Protein AF-W7TNI8-F1 (afdb_monomer_lite)

Secondary structure (DSSP, 8-state):
---HHHHHHHHHHHH--GGGSPPPPTTSPPPPPHHHHHHHH-HHHHHHHHHHHHHHHHHHHHHHHTTTT-TT--HHHHHHHTTGGGTS--TT--HHHHHHHHHHHHHHHTHHHHHHHHHHHHHHHHHHHHHHTT-PPP-

Structure (mmCIF, N/CA/C/O backbone):
data_AF-W7TNI8-F1
#
_entry.id   AF-W7TNI8-F1
#
loop_
_atom_site.group_PDB
_atom_site.id
_atom_site.type_symbol
_atom_site.label_atom_id
_atom_site.label_alt_id
_atom_site.label_comp_id
_atom_site.label_asym_id
_atom_site.label_entity_id
_atom_site.label_seq_id
_atom_site.pdbx_PDB_ins_code
_atom_site.Cartn_x
_atom_site.Cartn_y
_atom_site.Cartn_z
_atom_site.occupancy
_atom_site.B_iso_or_equiv
_atom_site.auth_seq_id
_atom_site.auth_comp_id
_atom_site.auth_asym_id
_atom_site.auth_atom_id
_atom_site.pdbx_PDB_model_num
ATOM 1 N N . SER A 1 1 ? 28.052 -15.124 24.875 1.00 54.53 1 SER A N 1
ATOM 2 C CA . SER A 1 1 ? 27.961 -13.741 24.370 1.00 54.53 1 SER A CA 1
ATOM 3 C C . SER A 1 1 ? 26.579 -13.492 23.803 1.00 54.53 1 SER A C 1
ATOM 5 O O . SER A 1 1 ? 26.102 -14.374 23.095 1.00 54.53 1 SER A O 1
ATOM 7 N N . PRO A 1 2 ? 25.911 -12.368 24.119 1.00 50.81 2 PRO A N 1
ATOM 8 C CA . PRO A 1 2 ? 24.646 -12.020 23.479 1.00 50.81 2 PRO A CA 1
ATOM 9 C C . PRO A 1 2 ? 24.870 -11.819 21.975 1.00 50.81 2 PRO A C 1
ATOM 11 O O . PRO A 1 2 ? 25.949 -11.396 21.558 1.00 50.81 2 PRO A O 1
ATOM 14 N N . ALA A 1 3 ? 23.874 -12.171 21.164 1.00 52.03 3 ALA A N 1
ATOM 15 C CA . ALA A 1 3 ? 23.958 -12.051 19.714 1.00 52.03 3 ALA A CA 1
ATOM 16 C C . ALA A 1 3 ? 24.190 -10.581 19.297 1.00 52.03 3 ALA A C 1
ATOM 18 O O . ALA A 1 3 ? 23.605 -9.679 19.906 1.00 52.03 3 ALA A O 1
ATOM 19 N N . PRO A 1 4 ? 25.001 -10.317 18.256 1.00 61.12 4 PRO A N 1
ATOM 20 C CA . PRO A 1 4 ? 25.356 -8.961 17.818 1.00 61.12 4 PRO A CA 1
ATOM 21 C C . PRO A 1 4 ? 24.143 -8.080 17.471 1.00 61.12 4 PRO A C 1
ATOM 23 O O . PRO A 1 4 ? 24.220 -6.858 17.580 1.00 61.12 4 PRO A O 1
ATOM 26 N N . SER A 1 5 ? 22.995 -8.679 17.136 1.00 60.06 5 SER A N 1
ATOM 27 C CA . SER A 1 5 ? 21.738 -7.969 16.876 1.00 60.06 5 SER A CA 1
ATOM 28 C C . SER A 1 5 ? 21.208 -7.185 18.082 1.00 60.06 5 SER A C 1
ATOM 30 O O . SER A 1 5 ? 20.688 -6.090 17.897 1.00 60.06 5 SER A O 1
ATOM 32 N N . PHE A 1 6 ? 21.382 -7.682 19.312 1.00 58.62 6 PHE A N 1
ATOM 33 C CA . PHE A 1 6 ? 20.871 -7.016 20.519 1.00 58.62 6 PHE A CA 1
ATOM 34 C C . PHE A 1 6 ? 21.622 -5.711 20.834 1.00 58.62 6 PHE A C 1
ATOM 36 O O . PHE A 1 6 ? 21.031 -4.747 21.320 1.00 58.62 6 PHE A O 1
ATOM 43 N N . GLN A 1 7 ? 22.920 -5.650 20.521 1.00 68.44 7 GLN A N 1
ATOM 44 C CA . GLN A 1 7 ? 23.739 -4.460 20.774 1.00 68.44 7 GLN A CA 1
ATOM 45 C C . GLN A 1 7 ? 23.429 -3.314 19.802 1.00 68.44 7 GLN A C 1
ATOM 47 O O . GLN A 1 7 ? 23.424 -2.154 20.211 1.00 68.44 7 GLN A O 1
ATOM 52 N N . VAL A 1 8 ? 23.109 -3.626 18.541 1.00 70.69 8 VAL A N 1
ATOM 53 C CA . VAL A 1 8 ? 22.769 -2.615 17.525 1.00 70.69 8 VAL A CA 1
ATOM 54 C C . VAL A 1 8 ? 21.447 -1.921 17.854 1.00 70.69 8 VAL A C 1
ATOM 56 O O . VAL A 1 8 ? 21.368 -0.697 17.774 1.00 70.69 8 VAL A O 1
ATOM 59 N N . THR A 1 9 ? 20.420 -2.667 18.273 1.00 76.81 9 THR A N 1
ATOM 60 C CA . THR A 1 9 ? 19.109 -2.086 18.614 1.00 76.81 9 THR A CA 1
ATOM 61 C C . THR A 1 9 ? 19.199 -1.173 19.837 1.00 76.81 9 THR A C 1
ATOM 63 O O . THR A 1 9 ? 18.697 -0.052 19.806 1.00 76.81 9 THR A O 1
ATOM 66 N N . ALA A 1 10 ? 19.912 -1.609 20.882 1.00 78.94 10 ALA A N 1
ATOM 67 C CA . ALA A 1 10 ? 20.109 -0.817 22.094 1.00 78.94 10 ALA A CA 1
ATOM 68 C C . ALA A 1 10 ? 20.908 0.473 21.831 1.00 78.94 10 ALA A C 1
ATOM 70 O O . ALA A 1 10 ? 20.557 1.538 22.342 1.00 78.94 10 ALA A O 1
ATOM 71 N N . TRP A 1 11 ? 21.955 0.397 21.000 1.00 85.31 11 TRP A N 1
ATOM 72 C CA . TRP A 1 11 ? 22.723 1.572 20.589 1.00 85.31 11 TRP A CA 1
ATOM 73 C C . TRP A 1 11 ? 21.872 2.548 19.767 1.00 85.31 11 TRP A C 1
ATOM 75 O O . TRP A 1 11 ? 21.873 3.750 20.046 1.00 85.31 11 TRP A O 1
ATOM 85 N N . TRP A 1 12 ? 21.103 2.037 18.800 1.00 80.50 12 TRP A N 1
ATOM 86 C CA . TRP A 1 12 ? 20.220 2.841 17.953 1.00 80.50 12 TRP A CA 1
ATOM 87 C C . TRP A 1 12 ? 19.155 3.582 18.765 1.00 80.50 12 TRP A C 1
ATOM 89 O O . TRP A 1 12 ? 18.934 4.773 18.553 1.00 80.50 12 TRP A O 1
ATOM 99 N N . ASP A 1 13 ? 18.529 2.924 19.740 1.00 80.56 13 ASP A N 1
ATOM 100 C CA . ASP A 1 13 ? 17.502 3.567 20.561 1.00 80.56 13 ASP A CA 1
ATOM 101 C C . ASP A 1 13 ? 18.036 4.722 21.410 1.00 80.56 13 ASP A C 1
ATOM 103 O O . ASP A 1 13 ? 17.335 5.722 21.591 1.00 80.56 13 ASP A O 1
ATOM 107 N N . GLN A 1 14 ? 19.282 4.620 21.872 1.00 83.38 14 GLN A N 1
ATOM 108 C CA . GLN A 1 14 ? 19.946 5.685 22.623 1.00 83.38 14 GLN A CA 1
ATOM 109 C C . GLN A 1 14 ? 20.383 6.856 21.731 1.00 83.38 14 GLN A C 1
ATOM 111 O O . GLN A 1 14 ? 20.318 8.007 22.165 1.00 83.38 14 GLN A O 1
ATOM 116 N N . HIS A 1 15 ? 20.797 6.585 20.489 1.00 86.56 15 HIS A N 1
ATOM 117 C CA . HIS A 1 15 ? 21.481 7.566 19.638 1.00 86.56 15 HIS A CA 1
ATOM 118 C C . HIS A 1 15 ? 20.655 8.057 18.443 1.00 86.56 15 HIS A C 1
ATOM 120 O O . HIS A 1 15 ? 21.142 8.885 17.670 1.00 86.56 15 HIS A O 1
ATOM 126 N N . LYS A 1 16 ? 19.408 7.595 18.270 1.00 85.06 16 LYS A N 1
ATOM 127 C CA . LYS A 1 16 ? 18.585 8.004 17.126 1.00 85.06 16 LYS A CA 1
ATOM 128 C C . LYS A 1 16 ? 18.372 9.529 17.087 1.00 85.06 16 LYS A C 1
ATOM 130 O O . LYS A 1 16 ? 17.943 10.123 18.088 1.00 85.06 16 LYS A O 1
ATOM 135 N N . PRO A 1 17 ? 18.632 10.169 15.932 1.00 84.44 17 PRO A N 1
ATOM 136 C CA . PRO A 1 17 ? 18.404 11.594 15.735 1.00 84.44 17 PRO A CA 1
ATOM 137 C C . PRO A 1 17 ? 16.981 12.045 16.083 1.00 84.44 17 PRO A C 1
ATOM 139 O O . PRO A 1 17 ? 16.020 11.287 15.953 1.00 84.44 17 PRO A O 1
ATOM 142 N N . ALA A 1 18 ? 16.828 13.314 16.472 1.00 77.50 18 ALA A N 1
ATOM 143 C CA . ALA A 1 18 ? 15.548 13.872 16.914 1.00 77.50 18 ALA A CA 1
ATOM 144 C C . ALA A 1 18 ? 14.418 13.743 15.876 1.00 77.50 18 ALA A C 1
ATOM 146 O O . ALA A 1 18 ? 13.269 13.558 16.261 1.00 77.50 18 ALA A O 1
ATOM 147 N N . TYR A 1 19 ? 14.730 13.776 14.578 1.00 75.44 19 TYR A N 1
ATOM 148 C CA . TYR A 1 19 ? 13.736 13.627 13.510 1.00 75.44 19 TYR A CA 1
ATOM 149 C C . TYR A 1 19 ? 13.174 12.200 13.379 1.00 75.44 19 TYR A C 1
ATOM 151 O O . TYR A 1 19 ? 12.096 12.025 12.822 1.00 75.44 19 TYR A O 1
ATOM 159 N N . PHE A 1 20 ? 13.854 11.186 13.926 1.00 76.75 20 PHE A N 1
ATOM 160 C CA . PHE A 1 20 ? 13.315 9.826 14.042 1.00 76.75 20 PHE A CA 1
ATOM 161 C C . PHE A 1 20 ? 12.493 9.618 15.318 1.00 76.75 20 PHE A C 1
ATOM 163 O O . PHE A 1 20 ? 11.895 8.556 15.503 1.00 76.75 20 PHE A O 1
ATOM 170 N N . LYS A 1 21 ? 12.467 10.600 16.228 1.00 79.88 21 LYS A N 1
ATOM 171 C CA . LYS A 1 21 ? 11.604 10.544 17.407 1.00 79.88 21 LYS A CA 1
ATOM 172 C C . LYS A 1 21 ? 10.211 11.028 16.991 1.00 79.88 21 LYS A C 1
ATOM 174 O O . LYS A 1 21 ? 10.098 12.133 16.459 1.00 79.88 21 LYS A O 1
ATOM 179 N N . PRO A 1 22 ? 9.150 10.231 17.208 1.00 76.00 22 PRO A N 1
ATOM 180 C CA . PRO A 1 22 ? 7.806 10.660 16.861 1.00 76.00 22 PRO A CA 1
ATOM 181 C C . PRO A 1 22 ? 7.458 11.938 17.624 1.00 76.00 22 PRO A C 1
ATOM 183 O O . PRO A 1 22 ? 7.694 12.044 18.829 1.00 76.00 22 PRO A O 1
ATOM 186 N N . LYS A 1 23 ? 6.911 12.922 16.908 1.00 80.69 23 LYS A N 1
ATOM 187 C CA . LYS A 1 23 ? 6.493 14.182 17.516 1.00 80.69 23 LYS A CA 1
ATOM 188 C C . LYS A 1 23 ? 5.221 13.940 18.345 1.00 80.69 23 LYS A C 1
ATOM 190 O O . LYS A 1 23 ? 4.269 13.378 17.798 1.00 80.69 23 LYS A O 1
ATOM 195 N N . PRO A 1 24 ? 5.176 14.360 19.621 1.00 83.75 24 PRO A N 1
ATOM 196 C CA . PRO A 1 24 ? 3.959 14.281 20.419 1.00 83.75 24 PRO A CA 1
ATOM 197 C C . PRO A 1 24 ? 2.825 15.087 19.780 1.00 83.75 24 PRO A C 1
ATOM 199 O O . PRO A 1 24 ? 3.050 16.147 19.186 1.00 83.75 24 PRO A O 1
ATOM 202 N N . ARG A 1 25 ? 1.600 14.584 19.918 1.00 82.69 25 ARG A N 1
ATOM 203 C CA . ARG A 1 25 ? 0.366 15.308 19.603 1.00 82.69 25 ARG A CA 1
ATOM 204 C C . ARG A 1 25 ? 0.143 16.431 20.626 1.00 82.69 25 ARG A C 1
ATOM 206 O O . ARG A 1 25 ? 0.854 16.529 21.624 1.00 82.69 25 ARG A O 1
ATOM 213 N N . ALA A 1 26 ? -0.843 17.295 20.378 1.00 84.75 26 ALA A N 1
ATOM 214 C CA . ALA A 1 26 ? -1.155 18.436 21.249 1.00 84.75 26 ALA A CA 1
ATOM 215 C C . ALA A 1 26 ? -1.501 18.032 22.699 1.00 84.75 26 ALA A C 1
ATOM 217 O O . ALA A 1 26 ? -1.313 18.822 23.616 1.00 84.75 26 ALA A O 1
ATOM 218 N N . ASP A 1 27 ? -1.966 16.799 22.898 1.00 87.00 27 ASP A N 1
ATOM 219 C CA . ASP A 1 27 ? -2.275 16.195 24.199 1.00 87.00 27 ASP A CA 1
ATOM 220 C C . ASP A 1 27 ? -1.069 15.489 24.857 1.00 87.00 27 ASP A C 1
ATOM 222 O O . ASP A 1 27 ? -1.217 14.836 25.886 1.00 87.00 27 ASP A O 1
ATOM 226 N N . GLY A 1 28 ? 0.125 15.582 24.262 1.00 85.31 28 GLY A N 1
ATOM 227 C CA . GLY A 1 28 ? 1.339 14.913 24.732 1.00 85.31 28 GLY A CA 1
ATOM 228 C C . GLY A 1 28 ? 1.434 13.428 24.367 1.00 85.31 28 GLY A C 1
ATOM 229 O O . GLY A 1 28 ? 2.476 12.817 24.604 1.00 85.31 28 GLY A O 1
ATOM 230 N N . SER A 1 29 ? 0.403 12.838 23.752 1.00 85.12 29 SER A N 1
ATOM 231 C CA . SER A 1 29 ? 0.431 11.437 23.327 1.00 85.12 29 SER A CA 1
ATOM 232 C C . SER A 1 29 ? 1.243 11.253 22.043 1.00 85.12 29 SER A C 1
ATOM 234 O O . SER A 1 29 ? 1.227 12.087 21.134 1.00 85.12 29 SER A O 1
ATOM 236 N N . LEU A 1 30 ? 1.954 10.133 21.922 1.00 85.19 30 LEU A N 1
ATOM 237 C CA . LEU A 1 30 ? 2.618 9.783 20.667 1.00 85.19 30 LEU A CA 1
ATOM 238 C C . LEU A 1 30 ? 1.581 9.329 19.626 1.00 85.19 30 LEU A C 1
ATOM 240 O O . LEU A 1 30 ? 0.511 8.830 19.998 1.00 85.19 30 LEU A O 1
ATOM 244 N N . PRO A 1 31 ? 1.837 9.521 18.319 1.00 81.88 31 PRO A N 1
ATOM 245 C CA . PRO A 1 31 ? 1.038 8.877 17.286 1.00 81.88 31 PRO A CA 1
ATOM 246 C C . PRO A 1 31 ? 1.056 7.355 17.497 1.00 81.88 31 PRO A C 1
ATOM 248 O O . PRO A 1 31 ? 2.098 6.814 17.876 1.00 81.88 31 PRO A O 1
ATOM 251 N N . PRO A 1 32 ? -0.077 6.669 17.275 1.00 84.75 32 PRO A N 1
ATOM 252 C CA . PRO A 1 32 ? -0.141 5.231 17.466 1.00 84.75 32 PRO A CA 1
ATOM 253 C C . PRO A 1 32 ? 0.812 4.535 16.492 1.00 84.75 32 PRO A C 1
ATOM 255 O O . PRO A 1 32 ? 0.854 4.842 15.299 1.00 84.75 32 PRO A O 1
ATOM 258 N N . SER A 1 33 ? 1.572 3.583 17.014 1.00 86.06 33 SER A N 1
ATOM 259 C CA . SER A 1 33 ? 2.359 2.644 16.225 1.00 86.06 33 SER A CA 1
ATOM 260 C C . SER A 1 33 ? 1.458 1.762 15.357 1.00 86.06 33 SER A C 1
ATOM 262 O O . SER A 1 33 ? 0.257 1.620 15.599 1.00 86.06 33 SER A O 1
ATOM 264 N N . TRP A 1 34 ? 2.053 1.092 14.369 1.00 83.56 34 TRP A N 1
ATOM 265 C CA . TRP A 1 34 ? 1.342 0.114 13.544 1.00 83.56 34 TRP A CA 1
ATOM 266 C C . TRP A 1 34 ? 0.628 -0.957 14.386 1.00 83.56 34 TRP A C 1
ATOM 268 O O . TRP A 1 34 ? -0.547 -1.247 14.169 1.00 83.56 34 TRP A O 1
ATOM 278 N N . GLY A 1 35 ? 1.313 -1.502 15.397 1.00 86.50 35 GLY A N 1
ATOM 279 C CA . GLY A 1 35 ? 0.736 -2.503 16.297 1.00 86.50 35 GLY A CA 1
ATOM 280 C C . GLY A 1 35 ? -0.455 -1.967 17.094 1.00 86.50 35 GLY A C 1
ATOM 281 O O . GLY A 1 35 ? -1.455 -2.664 17.260 1.00 86.50 35 GLY A O 1
ATOM 282 N N . GLU A 1 36 ? -0.394 -0.710 17.534 1.00 89.38 36 GLU A N 1
ATOM 283 C CA . GLU A 1 36 ? -1.519 -0.063 18.212 1.00 89.38 36 GLU A CA 1
ATOM 284 C C . GLU A 1 36 ? -2.698 0.173 17.272 1.00 89.38 36 GLU A C 1
ATOM 286 O O . GLU A 1 36 ? -3.830 -0.069 17.673 1.00 89.38 36 GLU A O 1
ATOM 291 N N . LEU A 1 37 ? -2.462 0.565 16.019 1.00 88.88 37 LEU A N 1
ATOM 292 C CA . LEU A 1 37 ? -3.524 0.724 15.020 1.00 88.88 37 LEU A CA 1
ATOM 293 C C . LEU A 1 37 ? -4.245 -0.595 14.733 1.00 88.88 37 LEU A C 1
ATOM 295 O O . LEU A 1 37 ? -5.476 -0.633 14.712 1.00 88.88 37 LEU A O 1
ATOM 299 N N . VAL A 1 38 ? -3.493 -1.689 14.587 1.00 88.75 38 VAL A N 1
ATOM 300 C CA . VAL A 1 38 ? -4.066 -3.034 14.436 1.00 88.75 38 VAL A CA 1
ATOM 301 C C . VAL A 1 38 ? -4.866 -3.428 15.677 1.00 88.75 38 VAL A C 1
ATOM 303 O O . VAL A 1 38 ? -5.943 -4.003 15.548 1.00 88.75 38 VAL A O 1
ATOM 306 N N . ARG A 1 39 ? -4.396 -3.083 16.881 1.00 88.44 39 ARG A N 1
ATOM 307 C CA . ARG A 1 39 ? -5.128 -3.346 18.128 1.00 88.44 39 ARG A CA 1
ATOM 308 C C . ARG A 1 39 ? -6.413 -2.520 18.242 1.00 88.44 39 ARG A C 1
ATOM 310 O O . ARG A 1 39 ? -7.423 -3.053 18.686 1.00 88.44 39 ARG A O 1
ATOM 317 N N . ILE A 1 40 ? -6.376 -1.245 17.853 1.00 89.06 40 ILE A N 1
ATOM 318 C CA . ILE A 1 40 ? -7.509 -0.309 17.925 1.00 89.06 40 ILE A CA 1
ATOM 319 C C . ILE A 1 40 ? -8.600 -0.697 16.925 1.00 89.06 40 ILE A C 1
ATOM 321 O O . ILE A 1 40 ? -9.778 -0.712 17.268 1.00 89.06 40 ILE A O 1
ATOM 325 N N . HIS A 1 41 ? -8.224 -0.999 15.682 1.00 88.25 41 HIS A N 1
ATOM 326 C CA . HIS A 1 41 ? -9.194 -1.230 14.611 1.00 88.25 41 HIS A CA 1
ATOM 327 C C . HIS A 1 41 ? -9.481 -2.712 14.332 1.00 88.25 41 HIS A C 1
ATOM 329 O O . HIS A 1 41 ? -10.478 -3.035 13.682 1.00 88.25 41 HIS A O 1
ATOM 335 N N . GLY A 1 42 ? -8.636 -3.613 14.829 1.00 89.38 42 GLY A N 1
ATOM 336 C CA . GLY A 1 42 ? -8.802 -5.056 14.728 1.00 89.38 42 GLY A CA 1
ATOM 337 C C . GLY A 1 42 ? -8.652 -5.620 13.307 1.00 89.38 42 GLY A C 1
ATOM 338 O O . GLY A 1 42 ? -8.176 -4.945 12.389 1.00 89.38 42 GLY A O 1
ATOM 339 N N . PRO A 1 43 ? -9.104 -6.870 13.090 1.00 91.44 43 PRO A N 1
ATOM 340 C CA . PRO A 1 43 ? -9.051 -7.540 11.789 1.00 91.44 43 PRO A CA 1
ATOM 341 C C . PRO A 1 43 ? -9.669 -6.769 10.604 1.00 91.44 43 PRO A C 1
ATOM 343 O O . PRO A 1 43 ? -9.104 -6.852 9.513 1.00 91.44 43 PRO A O 1
ATOM 346 N N . PRO A 1 44 ? -10.776 -6.003 10.758 1.00 92.50 44 PRO A N 1
ATOM 347 C CA . PRO A 1 44 ? -11.340 -5.227 9.653 1.00 92.50 44 PRO A CA 1
ATOM 348 C C . PRO A 1 44 ? -10.332 -4.267 9.017 1.00 92.50 44 PRO A C 1
ATOM 350 O O . PRO A 1 44 ? -10.328 -4.126 7.797 1.00 92.50 44 PRO A O 1
ATOM 353 N N . PHE A 1 45 ? -9.456 -3.649 9.813 1.00 93.69 45 PHE A N 1
ATOM 354 C CA . PHE A 1 45 ? -8.434 -2.735 9.304 1.00 93.69 45 PHE A CA 1
ATOM 355 C C . PHE A 1 45 ? -7.422 -3.430 8.402 1.00 93.69 45 PHE A C 1
ATOM 357 O O . PHE A 1 45 ? -7.146 -2.928 7.319 1.00 93.69 45 PHE A O 1
ATOM 364 N N . LEU A 1 46 ? -6.925 -4.601 8.805 1.00 93.62 46 LEU A N 1
ATOM 365 C CA . LEU A 1 46 ? -5.971 -5.365 8.000 1.00 93.62 46 LEU A CA 1
ATOM 366 C C . LEU A 1 46 ? -6.573 -5.779 6.660 1.00 93.62 46 LEU A C 1
ATOM 368 O O . LEU A 1 46 ? -5.915 -5.672 5.629 1.00 93.62 46 LEU A O 1
ATOM 372 N N . VAL A 1 47 ? -7.840 -6.204 6.662 1.00 95.31 47 VAL A N 1
ATOM 373 C CA . VAL A 1 47 ? -8.531 -6.562 5.420 1.00 95.31 47 VAL A CA 1
ATOM 374 C C . VAL A 1 47 ? -8.718 -5.339 4.531 1.00 95.31 47 VAL A C 1
ATOM 376 O O . VAL A 1 47 ? -8.506 -5.435 3.326 1.00 95.31 47 VAL A O 1
ATOM 379 N N . TRP A 1 48 ? -9.072 -4.186 5.097 1.00 95.75 48 TRP A N 1
ATOM 380 C CA . TRP A 1 48 ? -9.237 -2.964 4.315 1.00 95.75 48 TRP A CA 1
ATOM 381 C C . TRP A 1 48 ? -7.928 -2.453 3.728 1.00 95.75 48 TRP A C 1
ATOM 383 O O . TRP A 1 48 ? -7.847 -2.207 2.529 1.00 95.75 48 TRP A O 1
ATOM 393 N N . TRP A 1 49 ? -6.893 -2.341 4.558 1.00 94.25 49 TRP A N 1
ATOM 394 C CA . TRP A 1 49 ? -5.567 -1.924 4.120 1.00 94.25 49 TRP A CA 1
ATOM 395 C C . TRP A 1 49 ? -5.012 -2.880 3.056 1.00 94.25 49 TRP A C 1
ATOM 397 O O . TRP A 1 49 ? -4.570 -2.425 2.004 1.00 94.25 49 TRP A O 1
ATOM 407 N N . GLY A 1 50 ? -5.157 -4.195 3.253 1.00 95.19 50 GLY A N 1
ATOM 408 C CA . GLY A 1 50 ? -4.805 -5.198 2.246 1.00 95.19 50 GLY A CA 1
ATOM 409 C C . GLY A 1 50 ? -5.636 -5.089 0.963 1.00 95.19 50 GLY A C 1
ATOM 410 O O . GLY A 1 50 ? -5.097 -5.223 -0.130 1.00 95.19 50 GLY A O 1
ATOM 411 N N . THR A 1 51 ? -6.930 -4.772 1.062 1.00 96.19 51 THR A N 1
ATOM 412 C CA . THR A 1 51 ? -7.792 -4.540 -0.111 1.00 96.19 51 THR A CA 1
ATOM 413 C C . THR A 1 51 ? -7.305 -3.340 -0.918 1.00 96.19 51 THR A C 1
ATOM 415 O O . THR A 1 51 ? -7.155 -3.444 -2.131 1.00 96.19 51 THR A O 1
ATOM 418 N N . LEU A 1 52 ? -7.003 -2.217 -0.259 1.00 96.50 52 LEU A N 1
ATOM 419 C CA . LEU A 1 52 ? -6.435 -1.038 -0.918 1.00 96.50 52 LEU A CA 1
ATOM 420 C C . LEU A 1 52 ? -5.080 -1.346 -1.563 1.00 96.50 52 LEU A C 1
ATOM 422 O O . LEU A 1 52 ? -4.803 -0.864 -2.659 1.00 96.50 52 LEU A O 1
ATOM 426 N N . TRP A 1 53 ? -4.253 -2.162 -0.906 1.00 96.75 53 TRP A N 1
ATOM 427 C CA . TRP A 1 53 ? -2.975 -2.604 -1.454 1.00 96.75 53 TRP A CA 1
ATOM 428 C C . TRP A 1 53 ? -3.166 -3.424 -2.734 1.00 96.75 53 TRP A C 1
ATOM 430 O O . TRP A 1 53 ? -2.545 -3.110 -3.749 1.00 96.75 53 TRP A O 1
ATOM 440 N N . VAL A 1 54 ? -4.057 -4.425 -2.711 1.00 96.94 54 VAL A N 1
ATOM 441 C CA . VAL A 1 54 ? -4.340 -5.304 -3.860 1.00 96.94 54 VAL A CA 1
ATOM 442 C C . VAL A 1 54 ? -4.963 -4.524 -5.012 1.00 96.94 54 VAL A C 1
ATOM 444 O O . VAL A 1 54 ? -4.556 -4.710 -6.155 1.00 96.94 54 VAL A O 1
ATOM 447 N N . LEU A 1 55 ? -5.913 -3.628 -4.733 1.00 96.31 55 LEU A N 1
ATOM 448 C CA . LEU A 1 55 ? -6.525 -2.784 -5.760 1.00 96.31 55 LEU A CA 1
ATOM 449 C C . LEU A 1 55 ? -5.511 -1.819 -6.384 1.00 96.31 55 LEU A C 1
ATOM 451 O O . LEU A 1 55 ? -5.536 -1.624 -7.596 1.00 96.31 55 LEU A O 1
ATOM 455 N N . GLY A 1 56 ? -4.603 -1.251 -5.586 1.00 95.62 56 GLY A N 1
ATOM 456 C CA . GLY A 1 56 ? -3.534 -0.386 -6.085 1.00 95.62 56 GLY A CA 1
ATOM 457 C C . GLY A 1 56 ? -2.551 -1.134 -6.986 1.00 95.62 56 GLY A C 1
ATOM 458 O O . GLY A 1 56 ? -2.339 -0.732 -8.129 1.00 95.62 56 GLY A O 1
ATOM 459 N N . ALA A 1 57 ? -2.013 -2.263 -6.513 1.00 95.31 57 ALA A N 1
ATOM 460 C CA . ALA A 1 57 ? -1.100 -3.096 -7.296 1.00 95.31 57 ALA A CA 1
ATOM 461 C C . ALA A 1 57 ? -1.774 -3.642 -8.563 1.00 95.31 57 ALA A C 1
ATOM 463 O O . ALA A 1 57 ? -1.197 -3.562 -9.643 1.00 95.31 57 ALA A O 1
ATOM 464 N N . GLY A 1 58 ? -3.005 -4.147 -8.450 1.00 96.00 58 GLY A N 1
ATOM 465 C CA . GLY A 1 58 ? -3.773 -4.655 -9.585 1.00 96.00 58 GLY A CA 1
ATOM 466 C C . GLY A 1 58 ? -4.097 -3.568 -10.609 1.00 96.00 58 GLY A C 1
ATOM 467 O O . GLY A 1 58 ? -3.937 -3.791 -11.805 1.00 96.00 58 GLY A O 1
ATOM 468 N N . GLY A 1 59 ? -4.490 -2.375 -10.157 1.00 95.00 59 GLY A N 1
ATOM 469 C CA . GLY A 1 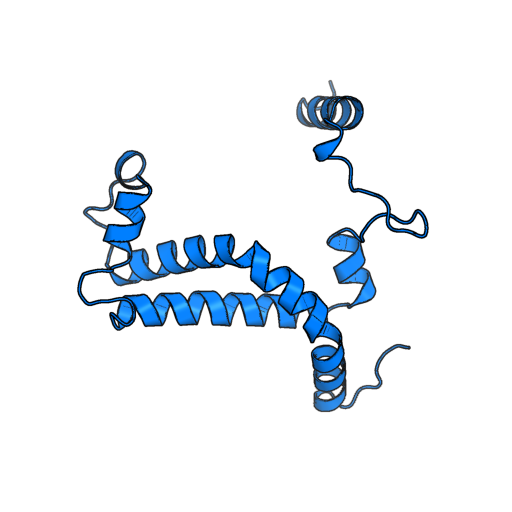59 ? -4.753 -1.234 -11.034 1.00 95.00 59 GLY A CA 1
ATOM 470 C C . GLY A 1 59 ? -3.506 -0.771 -11.788 1.00 95.00 59 GLY A C 1
ATOM 471 O O . GLY A 1 59 ? -3.574 -0.535 -12.991 1.00 95.00 59 GLY A O 1
ATOM 472 N N . LEU A 1 60 ? -2.356 -0.702 -11.110 1.00 93.88 60 LEU A N 1
ATOM 473 C CA . LEU A 1 60 ? -1.074 -0.391 -11.746 1.00 93.88 60 LEU A CA 1
ATOM 474 C C . LEU A 1 60 ? -0.660 -1.474 -12.746 1.00 93.88 60 LEU A C 1
ATOM 476 O O . LEU A 1 60 ? -0.288 -1.148 -13.868 1.00 93.88 60 LEU A O 1
ATOM 480 N N . PHE A 1 61 ? -0.773 -2.750 -12.369 1.00 93.31 61 PHE A N 1
ATOM 481 C CA . PHE A 1 61 ? -0.466 -3.877 -13.248 1.00 93.31 61 PHE A CA 1
ATOM 482 C C . PHE A 1 61 ? -1.305 -3.836 -14.527 1.00 93.31 61 PHE A C 1
ATOM 484 O O . PHE A 1 61 ? -0.743 -3.855 -15.616 1.00 93.31 61 PHE A O 1
ATOM 491 N N . LEU A 1 62 ? -2.631 -3.708 -14.404 1.00 93.62 62 LEU A N 1
ATOM 492 C CA . LEU A 1 62 ? -3.526 -3.593 -15.558 1.00 93.62 62 LEU A CA 1
ATOM 493 C C . LEU A 1 62 ? -3.233 -2.332 -16.378 1.00 93.62 62 LEU A C 1
ATOM 495 O O . LEU A 1 62 ? -3.335 -2.360 -17.600 1.00 93.62 62 LEU A O 1
ATOM 499 N N . GLY A 1 63 ? -2.838 -1.237 -15.725 1.00 92.25 63 GLY A N 1
ATOM 500 C CA . GLY A 1 63 ? -2.413 -0.019 -16.404 1.00 92.25 63 GLY A CA 1
ATOM 501 C C . GLY A 1 63 ? -1.173 -0.220 -17.275 1.00 92.25 63 GLY A C 1
ATOM 502 O O . GLY A 1 63 ? -1.151 0.265 -18.403 1.00 92.25 63 GLY A O 1
ATOM 503 N N . PHE A 1 64 ? -0.181 -0.974 -16.796 1.00 90.19 64 PHE A N 1
ATOM 504 C CA . PHE A 1 64 ? 0.991 -1.343 -17.595 1.00 90.19 64 PHE A CA 1
ATOM 505 C C . PHE A 1 64 ? 0.650 -2.367 -18.684 1.00 90.19 64 PHE A C 1
ATOM 507 O O . PHE A 1 64 ? 1.036 -2.176 -19.832 1.00 90.19 64 PHE A O 1
ATOM 514 N N . GLU A 1 65 ? -0.115 -3.410 -18.356 1.00 89.81 65 GLU A N 1
ATOM 515 C CA . GLU A 1 65 ? -0.479 -4.489 -19.288 1.00 89.81 65 GLU A CA 1
ATOM 516 C C . GLU A 1 65 ? -1.322 -3.985 -20.470 1.00 89.81 65 GLU A C 1
ATOM 518 O O . GLU A 1 65 ? -1.197 -4.475 -21.589 1.00 89.81 65 GLU A O 1
ATOM 523 N N . HIS A 1 66 ? -2.170 -2.980 -20.235 1.00 90.69 66 HIS A N 1
ATOM 524 C CA . HIS A 1 66 ? -3.032 -2.380 -21.255 1.00 90.69 66 HIS A CA 1
ATOM 525 C C . HIS A 1 66 ? -2.524 -1.028 -21.775 1.00 90.69 66 HIS A C 1
ATOM 527 O O . HIS A 1 66 ? -3.281 -0.312 -22.430 1.00 90.69 66 HIS A O 1
ATOM 533 N N . HIS A 1 67 ? -1.264 -0.669 -21.500 1.00 87.56 67 HIS A N 1
ATOM 534 C CA . HIS A 1 67 ? -0.628 0.570 -21.970 1.00 87.56 67 HIS A CA 1
ATOM 535 C C . HIS A 1 67 ? -1.407 1.860 -21.631 1.00 87.56 67 HIS A C 1
ATOM 537 O O . HIS A 1 67 ? -1.364 2.849 -22.365 1.00 87.56 67 HIS A O 1
ATOM 543 N N . LEU A 1 68 ? -2.116 1.885 -20.496 1.00 89.44 68 LEU A N 1
ATOM 544 C CA . LEU A 1 68 ? -2.940 3.026 -20.070 1.00 89.44 68 LEU A CA 1
ATOM 545 C C . LEU A 1 68 ? -2.107 4.246 -19.647 1.00 89.44 68 LEU A C 1
ATOM 547 O O . LEU A 1 68 ? -2.632 5.356 -19.589 1.00 89.44 68 LEU A O 1
ATOM 551 N N . PHE A 1 69 ? -0.816 4.056 -19.365 1.00 84.81 69 PHE A N 1
ATOM 552 C CA . PHE A 1 69 ? 0.124 5.130 -19.024 1.00 84.81 69 PHE A CA 1
ATOM 553 C C . PHE A 1 69 ? 0.871 5.698 -20.242 1.00 84.81 69 PHE A C 1
ATOM 555 O O . PHE A 1 69 ? 1.705 6.588 -20.088 1.00 84.81 69 PHE A O 1
ATOM 562 N N . GLY A 1 70 ? 0.550 5.211 -21.445 1.00 81.88 70 GLY A N 1
ATOM 563 C CA . GLY A 1 70 ? 1.204 5.559 -22.702 1.00 81.88 70 GLY A CA 1
ATOM 564 C C . GLY A 1 70 ? 1.793 4.326 -23.385 1.00 81.88 70 GLY A C 1
ATOM 565 O O . GLY A 1 70 ? 2.228 3.389 -22.720 1.00 81.88 70 GLY A O 1
ATOM 566 N N . ALA A 1 71 ? 1.821 4.337 -24.721 1.00 75.50 71 ALA A N 1
ATOM 567 C CA . ALA A 1 71 ? 2.324 3.215 -25.519 1.00 75.50 71 ALA A CA 1
ATOM 568 C C . ALA A 1 71 ? 3.789 2.866 -25.192 1.00 75.50 71 ALA A C 1
ATOM 570 O O . ALA A 1 71 ? 4.142 1.691 -25.154 1.00 75.50 71 ALA A O 1
ATOM 571 N N . ASP A 1 72 ? 4.598 3.884 -24.882 1.00 71.81 72 ASP A N 1
ATOM 572 C CA . ASP A 1 72 ? 6.032 3.750 -24.594 1.00 71.81 72 ASP A CA 1
ATOM 573 C C . ASP A 1 72 ? 6.350 3.648 -23.090 1.00 71.81 72 ASP A C 1
ATOM 575 O O . ASP A 1 72 ? 7.510 3.513 -22.701 1.00 71.81 72 ASP A O 1
ATOM 579 N N . VAL A 1 73 ? 5.336 3.737 -22.221 1.00 71.06 73 VAL A N 1
ATOM 580 C CA . VAL A 1 73 ? 5.505 3.641 -20.765 1.00 71.06 73 VAL A CA 1
ATOM 581 C C . VAL A 1 73 ? 5.185 2.214 -20.337 1.00 71.06 73 VAL A C 1
ATOM 583 O O . VAL A 1 73 ? 4.120 1.927 -19.789 1.00 71.06 73 VAL A O 1
ATOM 586 N N . ASP A 1 74 ? 6.120 1.307 -20.615 1.00 74.50 74 ASP A N 1
ATOM 587 C CA . ASP A 1 74 ? 6.095 -0.045 -20.063 1.00 74.50 74 ASP A CA 1
ATOM 588 C C . ASP A 1 74 ? 6.851 -0.117 -18.724 1.00 74.50 74 ASP A C 1
ATOM 590 O O . ASP A 1 74 ? 7.650 0.754 -18.353 1.00 74.50 74 ASP A O 1
ATOM 594 N N . ALA A 1 75 ? 6.588 -1.172 -17.959 1.00 77.62 75 ALA A N 1
ATOM 595 C CA . ALA A 1 75 ? 7.237 -1.368 -16.674 1.00 77.62 75 ALA A CA 1
ATOM 596 C C . ALA A 1 75 ? 8.760 -1.505 -16.788 1.00 77.62 75 ALA A C 1
ATOM 598 O O . ALA A 1 75 ? 9.489 -0.985 -15.945 1.00 77.62 75 ALA A O 1
ATOM 599 N N . LEU A 1 76 ? 9.267 -2.170 -17.831 1.00 80.25 76 LEU A N 1
ATOM 600 C CA . LEU A 1 76 ? 10.708 -2.351 -18.018 1.00 80.25 76 LEU A CA 1
ATOM 601 C C . LEU A 1 76 ? 11.429 -1.015 -18.245 1.00 80.25 76 LEU A C 1
ATOM 603 O O . LEU A 1 76 ? 12.552 -0.837 -17.778 1.00 80.25 76 LEU A O 1
ATOM 607 N N . THR A 1 77 ? 10.791 -0.069 -18.924 1.00 81.56 77 THR A N 1
ATOM 608 C CA . THR A 1 77 ? 11.281 1.292 -19.152 1.00 81.56 77 THR A CA 1
ATOM 609 C C . THR A 1 77 ? 11.394 2.028 -17.825 1.00 81.56 77 THR A C 1
ATOM 611 O O . THR A 1 77 ? 12.438 2.614 -17.538 1.00 81.56 77 THR A O 1
ATOM 614 N N . LEU A 1 78 ? 10.379 1.917 -16.962 1.00 82.69 78 LEU A N 1
ATOM 615 C CA . LEU A 1 78 ? 10.421 2.498 -15.619 1.00 82.69 78 LEU A CA 1
ATOM 616 C C . LEU A 1 78 ? 11.487 1.829 -14.731 1.00 82.69 78 LEU A C 1
ATOM 618 O O . LEU A 1 78 ? 12.238 2.515 -14.037 1.00 82.69 78 LEU A O 1
ATOM 622 N N . ALA A 1 79 ? 11.617 0.502 -14.799 1.00 83.31 79 ALA A N 1
ATOM 623 C CA . ALA A 1 79 ? 12.634 -0.249 -14.064 1.00 83.31 79 ALA A CA 1
ATOM 624 C C . ALA A 1 79 ? 14.062 0.156 -14.473 1.00 83.31 79 ALA A C 1
ATOM 626 O O . ALA A 1 79 ? 14.916 0.375 -13.611 1.00 83.31 79 ALA A O 1
ATOM 627 N N . ARG A 1 80 ? 14.320 0.317 -15.777 1.00 84.00 80 ARG A N 1
ATOM 628 C CA . ARG A 1 80 ? 15.598 0.830 -16.304 1.00 84.00 80 ARG A CA 1
ATOM 629 C C . ARG A 1 80 ? 15.843 2.280 -15.891 1.00 84.00 80 ARG A C 1
ATOM 631 O O . ARG A 1 80 ? 16.957 2.625 -15.511 1.00 84.00 80 ARG A O 1
ATOM 638 N N . ALA A 1 81 ? 14.810 3.126 -15.890 1.00 84.50 81 ALA A N 1
ATOM 639 C CA . ALA A 1 81 ? 14.928 4.506 -15.417 1.00 84.50 81 ALA A CA 1
ATOM 640 C C . ALA A 1 81 ? 15.340 4.583 -13.932 1.00 84.50 81 ALA A C 1
ATOM 642 O O . ALA A 1 81 ? 16.093 5.476 -13.544 1.00 84.50 81 ALA A O 1
ATOM 643 N N . TRP A 1 82 ? 14.914 3.618 -13.113 1.00 84.56 82 TRP A N 1
ATOM 644 C CA . TRP A 1 82 ? 15.364 3.457 -11.725 1.00 84.56 82 TRP A CA 1
ATOM 645 C C . TRP A 1 82 ? 16.703 2.723 -11.569 1.00 84.56 82 TRP A C 1
ATOM 647 O O . TRP A 1 82 ? 17.202 2.591 -10.452 1.00 84.56 82 TRP A O 1
ATOM 657 N N . GLY A 1 83 ? 17.319 2.280 -12.667 1.00 83.25 83 GLY A N 1
ATOM 658 C CA . GLY A 1 83 ? 18.618 1.610 -12.672 1.00 83.25 83 GLY A CA 1
ATOM 659 C C . GLY A 1 83 ? 18.585 0.160 -12.193 1.00 83.25 83 GLY A C 1
ATOM 660 O O . GLY A 1 83 ? 19.619 -0.349 -11.763 1.00 83.25 83 GLY A O 1
ATOM 661 N N . VAL A 1 84 ? 17.426 -0.508 -12.235 1.00 84.06 84 VAL A N 1
ATOM 662 C CA . VAL A 1 84 ? 17.290 -1.924 -11.840 1.00 84.06 84 VAL A CA 1
ATOM 663 C C . VAL A 1 84 ? 18.150 -2.836 -12.725 1.00 84.06 84 VAL A C 1
ATOM 665 O O . VAL A 1 84 ? 18.720 -3.811 -12.245 1.00 84.06 84 VAL A O 1
ATOM 668 N N . ASP A 1 85 ? 18.326 -2.475 -13.993 1.00 83.88 85 ASP A N 1
ATOM 669 C CA . ASP A 1 85 ? 19.192 -3.148 -14.967 1.00 83.88 85 ASP A CA 1
ATOM 670 C C . ASP A 1 85 ? 20.684 -3.146 -14.589 1.00 83.88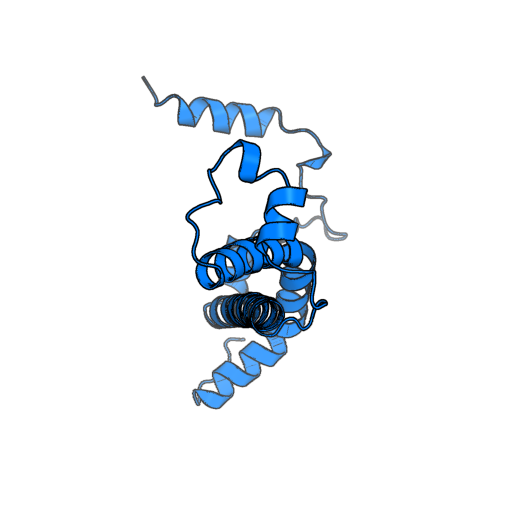 85 ASP A C 1
ATOM 672 O O . ASP A 1 85 ? 21.458 -3.957 -15.090 1.00 83.88 85 ASP A O 1
ATOM 676 N N . LYS A 1 86 ? 21.101 -2.265 -13.671 1.00 87.31 86 LYS A N 1
ATOM 677 C CA . LYS A 1 86 ? 22.480 -2.217 -13.157 1.00 87.31 86 LYS A CA 1
ATOM 678 C C . LYS A 1 86 ? 22.759 -3.271 -12.087 1.00 87.31 86 LYS A C 1
ATOM 680 O O . LYS A 1 86 ? 23.919 -3.508 -11.762 1.00 87.31 86 LYS A O 1
ATOM 685 N N . VAL A 1 87 ? 21.710 -3.856 -11.508 1.00 84.06 87 VAL A N 1
ATOM 686 C CA . VAL A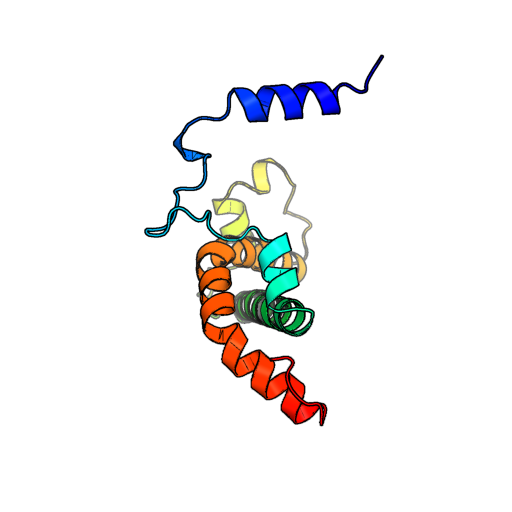 1 87 ? 21.792 -4.845 -10.420 1.00 84.06 87 VAL A CA 1
ATOM 687 C C . VAL A 1 87 ? 21.180 -6.193 -10.793 1.00 84.06 87 VAL A C 1
ATOM 689 O O . VAL A 1 87 ? 21.590 -7.207 -10.235 1.00 84.06 87 VAL A O 1
ATOM 692 N N . VAL A 1 88 ? 20.237 -6.227 -11.736 1.00 80.69 88 VAL A N 1
ATOM 693 C CA . VAL A 1 88 ? 19.564 -7.443 -12.206 1.00 80.69 88 VAL A CA 1
ATOM 694 C C . VAL A 1 88 ? 19.495 -7.426 -13.730 1.00 80.69 88 VAL A C 1
ATOM 696 O O . VAL A 1 88 ? 19.116 -6.418 -14.317 1.00 80.69 88 VAL A O 1
ATOM 699 N N . ASP A 1 89 ? 19.813 -8.546 -14.381 1.00 83.56 89 ASP A N 1
ATOM 700 C CA . ASP A 1 89 ? 19.618 -8.681 -15.826 1.00 83.56 89 ASP A CA 1
ATOM 701 C C . ASP A 1 89 ? 18.120 -8.778 -16.158 1.00 83.56 89 ASP A C 1
ATOM 703 O O . ASP A 1 89 ? 17.432 -9.725 -15.771 1.00 83.56 89 ASP A O 1
ATOM 7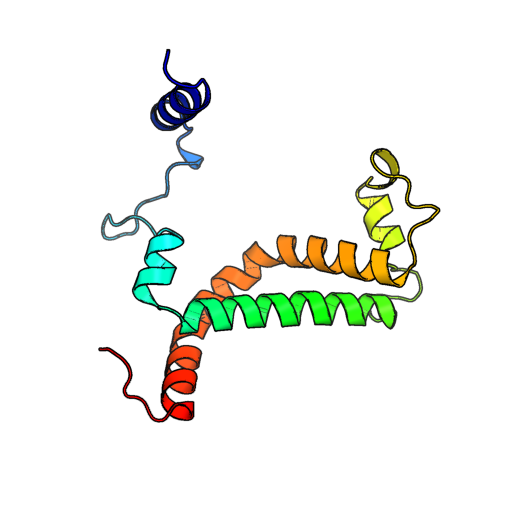07 N N . LEU A 1 90 ? 17.613 -7.774 -16.876 1.00 80.62 90 LEU A N 1
ATOM 708 C CA . LEU A 1 90 ? 16.210 -7.676 -17.278 1.00 80.62 90 LEU A CA 1
ATOM 709 C C . LEU A 1 90 ? 15.934 -8.279 -18.665 1.00 80.62 90 LEU A C 1
ATOM 711 O O . LEU A 1 90 ? 14.777 -8.323 -19.078 1.00 80.62 90 LEU A O 1
ATOM 715 N N . SER A 1 91 ? 16.959 -8.732 -19.398 1.00 81.50 91 SER A N 1
ATOM 716 C CA . SER A 1 91 ? 16.826 -9.188 -20.792 1.00 81.50 91 SER A CA 1
ATOM 717 C C . SER A 1 91 ? 15.962 -10.446 -20.954 1.00 81.50 91 SER A C 1
ATOM 719 O O . SER A 1 91 ? 15.338 -10.632 -21.998 1.00 81.50 91 SER A O 1
ATOM 721 N N . GLY A 1 92 ? 15.884 -11.279 -19.913 1.00 82.12 92 GLY A N 1
ATOM 722 C CA . GLY A 1 92 ? 15.095 -12.513 -19.889 1.00 82.12 92 GLY A CA 1
ATOM 723 C C . GLY A 1 92 ? 13.770 -12.424 -19.130 1.00 82.12 92 GLY A C 1
ATOM 724 O O . GLY A 1 92 ? 13.107 -13.448 -18.966 1.00 82.12 92 GLY A O 1
ATOM 725 N N . VAL A 1 93 ? 13.382 -11.249 -18.623 1.00 82.62 93 VAL A N 1
ATOM 726 C CA . VAL A 1 93 ? 12.163 -11.107 -17.813 1.00 82.62 93 VAL A CA 1
ATOM 727 C C . VAL A 1 93 ? 10.932 -11.055 -18.727 1.00 82.62 93 VAL A C 1
ATOM 729 O O . VAL A 1 93 ? 10.840 -10.154 -19.562 1.00 82.62 93 VAL A O 1
ATOM 732 N N . PRO A 1 94 ? 9.951 -11.968 -18.570 1.00 85.25 94 PRO A N 1
ATOM 733 C CA . PRO A 1 94 ? 8.692 -11.881 -19.301 1.00 85.25 94 PRO A CA 1
ATOM 734 C C . PRO A 1 94 ? 7.996 -10.537 -19.035 1.00 85.25 94 PRO A C 1
ATOM 736 O O . PRO A 1 94 ? 7.904 -10.145 -17.866 1.00 85.25 94 PRO A O 1
ATOM 739 N N . PRO A 1 95 ? 7.443 -9.858 -20.058 1.00 83.06 95 PRO A N 1
ATOM 740 C CA . PRO A 1 95 ? 6.842 -8.530 -19.901 1.00 83.06 95 PRO A CA 1
ATOM 741 C C . PRO A 1 95 ? 5.811 -8.447 -18.771 1.00 83.06 95 PRO A C 1
ATOM 743 O O . PRO A 1 95 ? 5.892 -7.559 -17.931 1.00 83.06 95 PRO A O 1
ATOM 746 N N . SER A 1 96 ? 4.916 -9.434 -18.669 1.00 86.38 96 SER A N 1
ATOM 747 C CA . SER A 1 96 ? 3.893 -9.481 -17.615 1.00 86.38 96 SER A CA 1
ATOM 748 C C . SER A 1 96 ? 4.487 -9.594 -16.198 1.00 86.38 96 SER A C 1
ATOM 750 O O . SER A 1 96 ? 4.016 -8.947 -15.263 1.00 86.38 96 SER A O 1
ATOM 752 N N . LEU A 1 97 ? 5.582 -10.345 -16.019 1.00 86.00 97 LEU A N 1
ATOM 753 C CA . LEU A 1 97 ? 6.271 -10.413 -14.723 1.00 86.00 97 LEU A CA 1
ATOM 754 C C . LEU A 1 97 ? 6.988 -9.097 -14.395 1.00 86.00 97 LEU A C 1
ATOM 756 O O . LEU A 1 97 ? 6.972 -8.667 -13.241 1.00 86.00 97 LEU A O 1
ATOM 760 N N . GLY A 1 98 ? 7.561 -8.436 -15.406 1.00 85.38 98 GLY A N 1
ATOM 761 C CA . GLY A 1 98 ? 8.105 -7.084 -15.276 1.00 85.38 98 GLY A CA 1
ATOM 762 C C . GLY A 1 98 ? 7.035 -6.076 -14.848 1.00 85.38 98 GLY A C 1
ATOM 763 O O . GLY A 1 98 ? 7.233 -5.344 -13.877 1.00 85.38 98 GLY A O 1
ATOM 764 N N . ASN A 1 99 ? 5.870 -6.112 -15.505 1.00 89.25 99 ASN A N 1
ATOM 765 C CA . ASN A 1 99 ? 4.695 -5.302 -15.179 1.00 89.25 99 ASN A CA 1
ATOM 766 C C . ASN A 1 99 ? 4.255 -5.502 -13.732 1.00 89.25 99 ASN A C 1
ATOM 768 O O . ASN A 1 99 ? 4.045 -4.529 -13.011 1.00 89.25 99 ASN A O 1
ATOM 772 N N . MET A 1 100 ? 4.177 -6.752 -13.275 1.00 90.00 100 MET A N 1
ATOM 773 C CA . MET A 1 100 ? 3.802 -7.060 -11.898 1.00 90.00 100 MET A CA 1
ATOM 774 C C . MET A 1 100 ? 4.827 -6.532 -10.886 1.00 90.00 100 MET A C 1
ATOM 776 O O . MET A 1 100 ? 4.446 -5.901 -9.901 1.00 90.00 100 MET A O 1
ATOM 780 N N . GLY A 1 101 ? 6.123 -6.758 -11.121 1.00 88.88 101 GLY A N 1
ATOM 781 C CA . GLY A 1 101 ? 7.178 -6.322 -10.203 1.00 88.88 101 GLY A CA 1
ATOM 782 C C . GLY A 1 101 ? 7.226 -4.802 -10.039 1.00 88.88 101 GLY A C 1
ATOM 783 O O . GLY A 1 101 ? 7.280 -4.292 -8.920 1.00 88.88 101 GLY A O 1
ATOM 784 N N . VAL A 1 102 ? 7.135 -4.070 -11.148 1.00 89.44 102 VAL A N 1
ATOM 785 C CA . VAL A 1 102 ? 7.126 -2.602 -11.132 1.00 89.44 102 VAL A CA 1
ATOM 786 C C . VAL A 1 102 ? 5.825 -2.062 -10.560 1.00 89.44 102 VAL A C 1
ATOM 788 O O . VAL A 1 102 ? 5.872 -1.125 -9.770 1.00 89.44 102 VAL A O 1
ATOM 791 N N . ALA A 1 103 ? 4.679 -2.679 -10.868 1.00 92.31 103 ALA A N 1
ATOM 792 C CA . ALA A 1 103 ? 3.410 -2.322 -10.244 1.00 92.31 103 ALA A CA 1
ATOM 793 C C . ALA A 1 103 ? 3.489 -2.428 -8.719 1.00 92.31 103 ALA A C 1
ATOM 795 O O . ALA A 1 103 ? 3.082 -1.494 -8.037 1.00 92.31 103 ALA A O 1
ATOM 796 N N . ILE A 1 104 ? 4.067 -3.505 -8.177 1.00 93.38 104 ILE A N 1
ATOM 797 C CA . ILE A 1 104 ? 4.278 -3.656 -6.731 1.00 93.38 104 ILE A CA 1
ATOM 798 C C . ILE A 1 104 ? 5.216 -2.566 -6.198 1.00 93.38 104 ILE A C 1
ATOM 800 O O . ILE A 1 104 ? 4.876 -1.911 -5.217 1.00 93.38 104 ILE A O 1
ATOM 804 N N . ALA A 1 105 ? 6.353 -2.312 -6.850 1.00 90.94 105 ALA A N 1
ATOM 805 C CA . ALA A 1 105 ? 7.297 -1.281 -6.413 1.00 90.94 105 ALA A CA 1
ATOM 806 C C . ALA A 1 105 ? 6.663 0.125 -6.395 1.00 90.94 105 ALA A C 1
ATOM 808 O O . ALA A 1 105 ? 6.751 0.839 -5.395 1.00 90.94 105 ALA A O 1
ATOM 809 N N . CYS A 1 106 ? 5.954 0.504 -7.462 1.00 91.25 106 CYS A N 1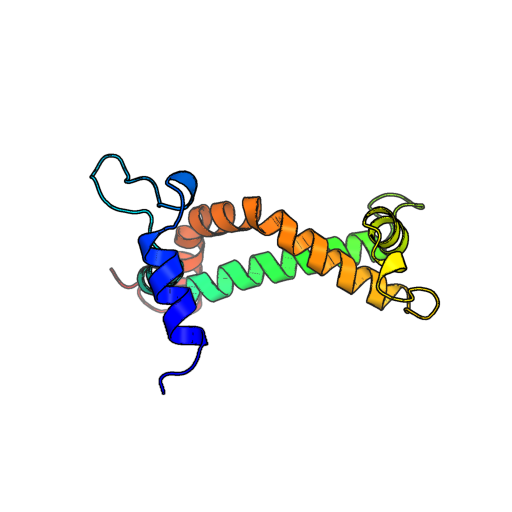
ATOM 810 C CA . CYS A 1 106 ? 5.149 1.725 -7.511 1.00 91.25 106 CYS A CA 1
ATOM 811 C C . CYS A 1 106 ? 4.094 1.745 -6.395 1.00 91.25 106 CYS A C 1
ATOM 813 O O . CYS A 1 106 ? 3.906 2.765 -5.734 1.00 91.25 106 CYS A O 1
ATOM 815 N N . ASN A 1 107 ? 3.418 0.620 -6.162 1.00 95.44 107 ASN A N 1
ATOM 816 C CA . ASN A 1 107 ? 2.384 0.489 -5.142 1.00 95.44 107 ASN A CA 1
ATOM 817 C C . ASN A 1 107 ? 2.935 0.662 -3.716 1.00 95.44 107 ASN A C 1
ATOM 819 O O . ASN A 1 107 ? 2.206 1.140 -2.850 1.00 95.44 107 ASN A O 1
ATOM 823 N N . GLU A 1 108 ? 4.198 0.316 -3.459 1.00 94.75 108 GLU A N 1
ATOM 824 C CA . GLU A 1 108 ? 4.873 0.607 -2.186 1.00 94.75 108 GLU A CA 1
ATOM 825 C C . GLU A 1 108 ? 5.195 2.099 -2.031 1.00 94.75 108 GLU A C 1
ATOM 827 O O . GLU A 1 108 ? 5.007 2.660 -0.954 1.00 94.75 108 GLU A O 1
ATOM 832 N N . VAL A 1 109 ? 5.578 2.796 -3.107 1.00 93.25 109 VAL A N 1
ATOM 833 C CA . VAL A 1 109 ? 5.748 4.265 -3.074 1.00 93.25 109 VAL A CA 1
ATOM 834 C C . VAL A 1 109 ? 4.424 4.962 -2.743 1.00 93.25 109 VAL A C 1
ATOM 836 O O . VAL A 1 109 ? 4.393 5.941 -1.992 1.00 93.25 109 VAL A O 1
ATOM 839 N N . LEU A 1 110 ? 3.308 4.425 -3.242 1.00 94.06 110 LEU A N 1
ATOM 840 C CA . LEU A 1 110 ? 1.970 4.926 -2.935 1.00 94.06 110 LEU A CA 1
ATOM 841 C C . LEU A 1 110 ? 1.534 4.681 -1.482 1.00 94.06 110 LEU A C 1
ATOM 843 O O . LEU A 1 110 ? 0.519 5.251 -1.078 1.00 94.06 110 LEU A O 1
ATOM 847 N N . GLU A 1 111 ? 2.277 3.918 -0.667 1.00 93.06 111 GLU A N 1
ATOM 848 C CA . GLU A 1 111 ? 1.954 3.706 0.756 1.00 93.06 111 GLU A CA 1
ATOM 849 C C . GLU A 1 111 ? 1.843 5.034 1.520 1.00 93.06 111 GLU A C 1
ATOM 851 O O . GLU A 1 111 ? 0.965 5.182 2.368 1.00 93.06 111 GLU A O 1
ATOM 856 N N . VAL A 1 112 ? 2.641 6.044 1.149 1.00 91.19 112 VAL A N 1
ATOM 857 C CA . VAL A 1 112 ? 2.605 7.392 1.750 1.00 91.19 112 VAL A CA 1
ATOM 858 C C . VAL A 1 112 ? 1.218 8.040 1.644 1.00 91.19 112 VAL A C 1
ATOM 860 O O . VAL A 1 112 ? 0.818 8.794 2.528 1.00 91.19 112 VAL A O 1
ATOM 863 N N . VAL A 1 113 ? 0.464 7.730 0.588 1.00 92.94 113 VAL A N 1
ATOM 864 C CA . VAL A 1 113 ? -0.900 8.236 0.362 1.00 92.94 113 VAL A CA 1
ATOM 865 C C . VAL A 1 113 ? -1.949 7.214 0.805 1.00 92.94 113 VAL A C 1
ATOM 867 O O . VAL A 1 113 ? -2.948 7.570 1.438 1.00 92.94 113 VAL A O 1
ATOM 870 N N . ARG A 1 114 ? -1.720 5.931 0.503 1.00 93.94 114 ARG A N 1
ATOM 871 C CA . ARG A 1 114 ? -2.640 4.829 0.802 1.00 93.94 114 ARG A CA 1
ATOM 872 C C . ARG A 1 114 ? -2.845 4.649 2.299 1.00 93.94 114 ARG A C 1
ATOM 874 O O . ARG A 1 114 ? -3.976 4.414 2.718 1.00 93.94 114 ARG A O 1
ATOM 881 N N . PHE A 1 115 ? -1.799 4.772 3.111 1.00 92.06 115 PHE A N 1
ATOM 882 C CA . PHE A 1 115 ? -1.915 4.569 4.551 1.00 92.06 115 PHE A CA 1
ATOM 883 C C . PHE A 1 115 ? -2.802 5.629 5.237 1.00 92.06 115 PHE A C 1
ATOM 885 O O . PHE A 1 115 ? -3.759 5.239 5.914 1.00 92.06 115 PHE A O 1
ATOM 892 N N . PRO A 1 116 ? -2.617 6.950 5.013 1.00 91.69 116 PRO A N 1
ATOM 893 C CA . PRO A 1 116 ? -3.573 7.961 5.470 1.00 91.69 116 PRO A CA 1
ATOM 894 C C . PRO A 1 116 ? -5.001 7.715 4.976 1.00 91.69 116 PRO A C 1
ATOM 896 O O . PRO A 1 116 ? -5.950 7.836 5.752 1.00 91.69 116 PRO A O 1
ATOM 899 N N . LEU A 1 117 ? -5.170 7.318 3.709 1.00 93.94 117 LEU A N 1
ATOM 900 C CA . LEU A 1 117 ? -6.484 6.983 3.158 1.00 93.94 117 LEU A CA 1
ATOM 901 C C . LEU A 1 117 ? -7.130 5.817 3.918 1.00 93.94 117 LEU A C 1
ATOM 903 O O . LEU A 1 117 ? -8.305 5.905 4.281 1.00 93.94 117 LEU A O 1
ATOM 907 N N . ALA A 1 118 ? -6.375 4.752 4.198 1.00 94.50 118 ALA A N 1
ATOM 908 C CA . ALA A 1 118 ? -6.845 3.602 4.962 1.00 94.50 118 ALA A CA 1
ATOM 909 C C . ALA A 1 118 ? -7.330 4.024 6.355 1.00 94.50 118 ALA A C 1
ATOM 911 O O . ALA A 1 118 ? -8.417 3.626 6.767 1.00 94.50 118 ALA A O 1
ATOM 912 N N . LEU A 1 119 ? -6.585 4.891 7.049 1.00 92.25 119 LEU A N 1
ATOM 913 C CA . LEU A 1 119 ? -6.968 5.408 8.367 1.00 92.25 119 LEU A CA 1
ATOM 914 C C . LEU A 1 119 ? -8.223 6.287 8.324 1.00 92.25 119 LEU A C 1
ATOM 916 O O . LEU A 1 119 ? -9.083 6.176 9.195 1.00 92.25 119 LEU A O 1
ATOM 920 N N . LEU A 1 120 ? -8.373 7.127 7.299 1.00 94.19 120 LEU A N 1
ATOM 921 C CA . LEU A 1 120 ? -9.563 7.969 7.134 1.00 94.19 120 LEU A CA 1
ATOM 922 C C . LEU A 1 120 ? -10.823 7.143 6.835 1.00 94.19 120 LEU A C 1
ATOM 924 O O . LEU A 1 120 ? -11.929 7.507 7.238 1.00 94.19 120 LEU A O 1
ATOM 928 N N . THR A 1 121 ? -10.661 6.016 6.144 1.00 96.00 121 THR A N 1
ATOM 929 C CA . THR A 1 121 ? -11.773 5.201 5.632 1.00 96.00 121 THR A CA 1
ATOM 930 C C . THR A 1 121 ? -12.023 3.918 6.430 1.00 96.00 121 THR A C 1
ATOM 932 O O . THR A 1 121 ? -13.034 3.248 6.213 1.00 96.00 121 THR A O 1
ATOM 935 N N . VAL A 1 122 ? -11.194 3.606 7.432 1.00 93.75 122 VAL A N 1
ATOM 936 C CA . VAL A 1 122 ? -11.363 2.401 8.260 1.00 93.75 122 VAL A CA 1
ATOM 937 C C . VAL A 1 122 ? -12.688 2.399 9.020 1.00 93.75 122 VAL A C 1
ATOM 939 O O . VAL A 1 122 ? -13.333 1.365 9.124 1.00 93.75 122 VAL A O 1
ATOM 942 N N . LYS A 1 123 ? -13.160 3.544 9.527 1.00 91.88 123 LYS A N 1
ATOM 943 C CA . LYS A 1 123 ? -14.411 3.611 10.303 1.00 91.88 123 LYS A CA 1
ATOM 944 C C . LYS A 1 123 ? -15.654 3.237 9.477 1.00 91.88 123 LYS A C 1
ATOM 946 O O . LYS A 1 123 ? -16.413 2.375 9.931 1.00 91.88 123 LYS A O 1
ATOM 951 N N . PRO A 1 124 ? -15.917 3.843 8.298 1.00 94.56 124 PRO A N 1
ATOM 952 C CA . PRO A 1 124 ? -17.033 3.411 7.458 1.00 94.56 124 PRO A CA 1
ATOM 953 C C . PRO A 1 124 ? -16.871 1.965 6.974 1.00 94.56 124 PRO A C 1
ATOM 955 O O . PRO A 1 124 ? -17.860 1.230 6.974 1.00 94.56 124 PRO A O 1
ATOM 958 N N . TRP A 1 125 ? -15.647 1.526 6.663 1.00 94.81 125 TRP A N 1
ATOM 959 C CA . TRP A 1 125 ? -15.372 0.130 6.322 1.00 94.81 125 TRP A CA 1
ATOM 960 C C . TRP A 1 125 ? -15.744 -0.836 7.452 1.00 94.81 125 TRP A C 1
ATOM 962 O O . TRP A 1 125 ? -16.487 -1.787 7.234 1.00 94.81 125 TRP A O 1
ATOM 972 N N . THR A 1 126 ? -15.289 -0.578 8.678 1.00 93.38 126 THR A N 1
ATOM 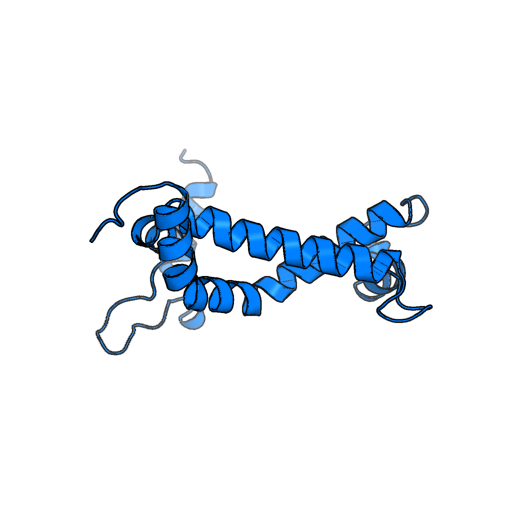973 C CA . THR A 1 126 ? -15.561 -1.431 9.838 1.00 93.38 126 THR A CA 1
ATOM 974 C C . THR A 1 126 ? -17.062 -1.552 10.093 1.00 93.38 126 THR A C 1
ATOM 976 O O . THR A 1 126 ? -17.564 -2.648 10.335 1.00 93.38 126 THR A O 1
ATOM 979 N N . ARG A 1 127 ? -17.820 -0.455 9.951 1.00 92.56 127 ARG A N 1
ATOM 980 C CA . ARG A 1 127 ? -19.291 -0.493 10.037 1.00 92.56 127 ARG A CA 1
ATOM 981 C C . ARG A 1 127 ? -19.906 -1.397 8.974 1.00 92.56 127 ARG A C 1
ATOM 983 O O . ARG A 1 127 ? -20.804 -2.178 9.282 1.00 92.56 127 ARG A O 1
ATOM 990 N N . TRP A 1 128 ? -19.442 -1.284 7.731 1.00 94.38 128 TRP A N 1
ATOM 991 C CA . TRP A 1 128 ? -19.892 -2.146 6.642 1.00 94.38 128 TRP A CA 1
ATOM 992 C C . TRP A 1 128 ? -19.546 -3.616 6.917 1.00 94.38 128 TRP A C 1
ATOM 994 O O . TRP A 1 128 ? -20.424 -4.468 6.831 1.00 94.38 128 TRP A O 1
ATOM 1004 N N . TRP A 1 129 ? -18.316 -3.899 7.349 1.00 93.88 129 TRP A N 1
ATOM 1005 C CA . TRP A 1 129 ? -17.817 -5.236 7.673 1.00 93.88 129 TRP A CA 1
ATOM 1006 C C . TRP A 1 129 ? -18.671 -5.959 8.719 1.00 93.88 129 TRP A C 1
ATOM 1008 O O . TRP A 1 129 ? -19.047 -7.117 8.533 1.00 93.88 129 TRP A O 1
ATOM 1018 N N . TYR A 1 130 ? -18.994 -5.286 9.825 1.00 93.19 130 TYR A N 1
ATOM 1019 C CA . TYR A 1 130 ? -19.837 -5.871 10.868 1.00 93.19 130 TYR A CA 1
ATOM 1020 C C . TYR A 1 130 ? -21.279 -6.068 10.389 1.00 93.19 130 TYR A C 1
ATOM 1022 O O . TYR A 1 130 ? -21.861 -7.127 10.636 1.00 93.19 130 TYR A O 1
ATOM 1030 N N . ARG A 1 131 ? -21.817 -5.116 9.612 1.00 93.50 131 ARG A N 1
ATOM 1031 C CA . ARG A 1 131 ? -23.156 -5.211 9.013 1.00 93.50 131 ARG A CA 1
ATOM 1032 C C . ARG A 1 131 ? -23.297 -6.434 8.109 1.00 93.50 131 ARG A C 1
ATOM 1034 O O . ARG A 1 131 ? -24.231 -7.205 8.293 1.00 93.50 131 ARG A O 1
ATOM 1041 N N . VAL A 1 132 ? -22.377 -6.638 7.162 1.00 94.62 132 VAL A N 1
ATOM 1042 C CA . VAL A 1 132 ? -22.454 -7.775 6.221 1.00 94.62 132 VAL A CA 1
ATOM 1043 C C . VAL A 1 132 ? -22.249 -9.126 6.906 1.00 94.62 132 VAL A C 1
ATOM 1045 O O . VAL A 1 132 ? -22.668 -10.152 6.382 1.00 94.62 132 VAL A O 1
ATOM 1048 N N . ARG A 1 133 ? -21.636 -9.136 8.095 1.00 93.06 133 ARG A N 1
ATOM 1049 C CA . ARG A 1 133 ? -21.466 -10.337 8.922 1.00 93.06 133 ARG A CA 1
ATOM 1050 C C . ARG A 1 133 ? -22.594 -10.555 9.934 1.00 93.06 133 ARG A C 1
ATOM 1052 O O . ARG A 1 133 ? -22.509 -11.517 10.691 1.00 93.06 133 ARG A O 1
ATOM 1059 N N . GLY A 1 134 ? -23.601 -9.679 9.988 1.00 91.94 134 GLY A N 1
ATOM 1060 C CA . GLY A 1 134 ? -24.692 -9.764 10.965 1.00 91.94 134 GLY A CA 1
ATOM 1061 C C . GLY A 1 134 ? -24.223 -9.657 12.422 1.00 91.94 134 GLY A C 1
ATOM 1062 O O . GLY A 1 134 ? -24.840 -10.241 13.306 1.00 91.94 134 GLY A O 1
ATOM 1063 N N . LYS A 1 135 ? -23.104 -8.965 12.679 1.00 89.12 135 LYS A N 1
ATOM 1064 C CA . LYS A 1 135 ? -22.497 -8.827 14.013 1.00 89.12 135 LYS A CA 1
ATOM 1065 C C . LYS A 1 135 ? -22.596 -7.389 14.513 1.00 89.12 135 LYS A C 1
ATOM 1067 O O . LYS A 1 135 ? -22.534 -6.450 13.723 1.00 89.12 135 LYS A O 1
ATOM 1072 N N . THR A 1 136 ? -22.683 -7.216 15.829 1.00 85.50 136 THR A N 1
ATOM 1073 C CA . THR A 1 136 ? -22.608 -5.900 16.477 1.00 85.50 136 THR A CA 1
ATOM 1074 C C . THR A 1 136 ? -21.163 -5.407 16.495 1.00 85.50 136 THR A C 1
ATOM 1076 O O . THR A 1 136 ? -20.235 -6.194 16.695 1.00 85.50 136 THR A O 1
ATOM 1079 N N . MET A 1 137 ? -20.963 -4.110 16.260 1.00 79.56 137 MET A N 1
ATOM 1080 C CA . MET A 1 137 ? -19.640 -3.498 16.357 1.00 79.56 137 MET A CA 1
ATOM 1081 C C . MET A 1 137 ? -19.227 -3.428 17.838 1.00 79.56 137 MET A C 1
ATOM 1083 O O . MET A 1 137 ? -20.075 -3.070 18.655 1.00 79.56 137 MET A O 1
ATOM 1087 N N . PRO A 1 138 ? -17.972 -3.753 18.192 1.00 75.69 138 PRO A N 1
ATOM 1088 C CA . PRO A 1 138 ? -17.445 -3.451 19.518 1.00 75.69 138 PRO A CA 1
ATOM 1089 C C . PRO A 1 138 ? -17.513 -1.938 19.759 1.00 75.69 138 PRO A C 1
ATOM 1091 O O . PRO A 1 138 ? -17.217 -1.172 18.834 1.00 75.69 138 PRO A O 1
ATOM 1094 N N . GLU A 1 139 ? -17.939 -1.535 20.956 1.00 66.19 139 GLU A N 1
ATOM 1095 C CA . GLU A 1 139 ? -17.944 -0.129 21.387 1.00 66.19 139 GLU A CA 1
ATOM 1096 C C . GLU A 1 139 ? -16.528 0.417 21.603 1.00 66.19 139 GLU A C 1
ATOM 1098 O O . GLU A 1 139 ? -15.666 -0.339 22.113 1.00 66.19 139 GLU A O 1
#

Sequence (139 aa):
SPAPSFQVTAWWDQHKPAYFKPKPRADGSLPPSWGELVRIHGPPFLVWWGTLWVLGAGGLFLGFEHHLFGADVDALTLARAWGVDKVVDLSGVPPSLGNMGVAIACNEVLEVVRFPLALLTVKPWTRWWYRVRGKTMPE

Radius of gyration: 20.66 Å; chains: 1; bounding box: 53×32×50 Å

Foldseek 3Di:
DPDPVVVVVVVCVVDPDPVPPADADPVRHGDDDPVRVCVVLPPLLVVLLVVLLCCQLVVQLVCQVVVVVHPPDHLVVVCVVVVVCVVDPPPPPDSSNSSNVSSNVVSVVCCVVSVVVSVVCSVVSSVVVCVVVVHDDDD

pLDDT: mean 86.03, std 9.2, range [50.81, 96.94]

Organism: NCBI:txid72520